Protein AF-A0A1N6N724-F1 (afdb_monomer_lite)

pLDDT: mean 71.45, std 7.17, range [44.25, 81.75]

Secondary structure (DSSP, 8-state):
-TTSHHHHHHHHHHHHHHHHHHHH--S--HHHHHHHHHHHHHHHHHHHHHHHHHHHHH-----HHHHHHHHHHHHHHHHHHHHHHHHHHT--

Foldseek 3Di:
DVVCLLVVLLVCLLCVQLVVLVVVDPPDDVVNSVVSNVLSVVLLVQLLVQLVVCCVVVVPPDDSNVSSVSSSVSSVVSSVVVVVVVVVVVVD

Structure (mmCIF, N/CA/C/O backbone):
data_AF-A0A1N6N724-F1
#
_entry.id   AF-A0A1N6N724-F1
#
loop_
_atom_site.group_PDB
_atom_site.id
_atom_site.type_symbol
_atom_site.label_atom_id
_atom_site.label_alt_id
_atom_site.label_comp_id
_atom_site.label_asym_id
_atom_site.label_entity_id
_atom_site.label_seq_id
_atom_site.pdbx_PDB_ins_code
_atom_site.Cartn_x
_atom_site.Cartn_y
_atom_site.Cartn_z
_atom_site.occupancy
_atom_site.B_iso_or_equiv
_atom_site.auth_seq_id
_atom_site.auth_comp_id
_atom_site.auth_asym_id
_atom_site.auth_atom_id
_atom_site.pdbx_PDB_model_num
ATOM 1 N N . MET A 1 1 ? 0.465 -16.347 -19.127 1.00 51.56 1 MET A N 1
ATOM 2 C CA . MET A 1 1 ? 0.026 -15.997 -17.750 1.00 51.56 1 MET A CA 1
ATOM 3 C C . MET A 1 1 ? 0.424 -14.565 -17.379 1.00 51.56 1 MET A C 1
ATOM 5 O O . MET A 1 1 ? -0.054 -14.058 -16.371 1.00 51.56 1 MET A O 1
ATOM 9 N N . ASP A 1 2 ? 1.224 -13.895 -18.211 1.00 55.28 2 ASP A N 1
ATOM 10 C CA . ASP A 1 2 ? 1.797 -12.566 -17.967 1.00 55.28 2 ASP A CA 1
ATOM 11 C C . ASP A 1 2 ? 0.804 -11.401 -18.131 1.00 55.28 2 ASP A C 1
ATOM 13 O O . ASP A 1 2 ? 1.007 -10.339 -17.550 1.00 55.28 2 ASP A O 1
ATOM 17 N N . ASP A 1 3 ? -0.322 -11.611 -18.821 1.00 59.78 3 ASP A N 1
ATOM 18 C CA . ASP A 1 3 ? -1.363 -10.584 -19.001 1.00 59.78 3 ASP A CA 1
ATOM 19 C C . ASP A 1 3 ? -2.139 -10.253 -17.713 1.00 59.78 3 ASP A C 1
ATOM 21 O O . ASP A 1 3 ? -2.721 -9.177 -17.584 1.00 59.78 3 ASP A O 1
ATOM 25 N N . LEU A 1 4 ? -2.139 -11.159 -16.728 1.00 65.44 4 LEU A N 1
ATOM 26 C CA . LEU A 1 4 ? -2.863 -10.981 -15.462 1.00 65.44 4 LEU A CA 1
ATOM 27 C C . LEU A 1 4 ? -1.999 -10.350 -14.361 1.00 65.44 4 LEU A C 1
ATOM 29 O O . LEU A 1 4 ? -2.545 -9.817 -13.393 1.00 65.44 4 LEU A O 1
ATOM 33 N N . LEU A 1 5 ? -0.668 -10.364 -14.502 1.00 66.62 5 LEU A N 1
ATOM 34 C CA . LEU A 1 5 ? 0.270 -9.785 -13.529 1.00 66.62 5 LEU A CA 1
ATOM 35 C C . LEU A 1 5 ? -0.054 -8.322 -13.173 1.00 66.62 5 LEU A C 1
ATOM 37 O O . LEU A 1 5 ? -0.112 -8.001 -11.984 1.00 66.62 5 LEU A O 1
ATOM 41 N N . PRO A 1 6 ? -0.320 -7.434 -14.151 1.00 66.81 6 PRO A N 1
ATOM 42 C CA . PRO A 1 6 ? -0.659 -6.044 -13.872 1.00 66.81 6 PRO A CA 1
ATOM 43 C C . PRO A 1 6 ? -1.924 -5.920 -13.023 1.00 66.81 6 PRO A C 1
ATOM 45 O O . PRO A 1 6 ? -1.947 -5.105 -12.102 1.00 66.81 6 PRO A O 1
ATOM 48 N N . SER A 1 7 ? -2.929 -6.765 -13.290 1.00 69.94 7 SER A N 1
ATOM 49 C CA . SER A 1 7 ? -4.188 -6.803 -12.539 1.00 69.94 7 SER A CA 1
ATOM 50 C C . SER A 1 7 ? -3.977 -7.258 -11.097 1.00 69.94 7 SER A C 1
ATOM 52 O O . SER A 1 7 ? -4.509 -6.628 -10.182 1.00 69.94 7 SER A O 1
ATOM 54 N N . PHE A 1 8 ? -3.159 -8.293 -10.869 1.00 72.69 8 PHE A N 1
ATOM 55 C CA . PHE A 1 8 ? -2.821 -8.756 -9.518 1.00 72.69 8 PHE A CA 1
ATOM 56 C C . PHE A 1 8 ? -2.060 -7.705 -8.710 1.00 72.69 8 PHE A C 1
ATOM 58 O O . PHE A 1 8 ? -2.312 -7.555 -7.516 1.00 72.69 8 PHE A O 1
ATOM 65 N N . ILE A 1 9 ? -1.172 -6.940 -9.347 1.00 72.38 9 ILE A N 1
ATOM 66 C CA . ILE A 1 9 ? -0.429 -5.868 -8.675 1.00 72.38 9 ILE A CA 1
ATOM 67 C C . ILE A 1 9 ? -1.372 -4.717 -8.287 1.00 72.38 9 ILE A C 1
ATOM 69 O O . ILE A 1 9 ? -1.323 -4.249 -7.148 1.00 72.38 9 ILE A O 1
ATOM 73 N N . THR A 1 10 ? -2.286 -4.301 -9.170 1.00 70.25 10 THR A N 1
ATOM 74 C CA . THR A 1 10 ? -3.322 -3.310 -8.815 1.00 70.25 10 THR A CA 1
ATOM 75 C C . THR A 1 10 ? -4.276 -3.818 -7.738 1.00 70.25 10 THR A C 1
ATOM 77 O O . THR A 1 10 ? -4.637 -3.059 -6.841 1.00 70.25 10 THR A O 1
ATOM 80 N N . LEU A 1 11 ? -4.638 -5.106 -7.769 1.00 74.75 11 LEU A N 1
ATOM 81 C CA . LEU A 1 11 ? -5.433 -5.737 -6.716 1.00 74.75 11 LEU A CA 1
ATOM 82 C C . LEU A 1 11 ? -4.675 -5.723 -5.382 1.00 74.75 11 LEU A C 1
ATOM 84 O O . LEU A 1 11 ? -5.261 -5.409 -4.350 1.00 74.75 11 LEU A O 1
ATOM 88 N N . GLY A 1 12 ? -3.365 -5.980 -5.404 1.00 74.38 12 GLY A N 1
ATOM 89 C CA . GLY A 1 12 ? -2.478 -5.826 -4.252 1.00 74.38 12 GLY A CA 1
ATOM 90 C C . GLY A 1 12 ? -2.485 -4.398 -3.701 1.00 74.38 12 GLY A C 1
ATOM 91 O O . GLY A 1 12 ? -2.557 -4.218 -2.488 1.00 74.38 12 GLY A O 1
ATOM 92 N N . GLY A 1 13 ? -2.529 -3.392 -4.579 1.00 70.38 13 GLY A N 1
ATOM 93 C CA . GLY A 1 13 ? -2.674 -1.977 -4.218 1.00 70.38 13 GLY A CA 1
ATOM 94 C C . GLY A 1 13 ? -3.979 -1.627 -3.496 1.00 70.38 13 GLY A C 1
ATOM 95 O O . GLY A 1 13 ? -4.037 -0.599 -2.832 1.00 70.38 13 GLY A O 1
ATOM 96 N N . PHE A 1 14 ? -5.003 -2.481 -3.566 1.00 74.06 14 PHE A N 1
ATOM 97 C CA . PHE A 1 14 ? -6.238 -2.363 -2.784 1.00 74.06 14 PHE A CA 1
ATOM 98 C C . PHE A 1 14 ? -6.225 -3.248 -1.537 1.00 74.06 14 PHE A C 1
ATOM 100 O O . PHE A 1 14 ? -6.532 -2.809 -0.425 1.00 74.06 14 PHE A O 1
ATOM 107 N N . ALA A 1 15 ? -5.877 -4.518 -1.739 1.00 76.44 15 ALA A N 1
ATOM 108 C CA . ALA A 1 15 ? -5.997 -5.567 -0.744 1.00 76.44 15 ALA A CA 1
ATOM 109 C C . ALA A 1 15 ? -4.997 -5.383 0.400 1.00 76.44 15 ALA A C 1
ATOM 111 O O . ALA A 1 15 ? -5.373 -5.582 1.553 1.00 76.44 15 ALA A O 1
ATOM 112 N N . LEU A 1 16 ? -3.759 -4.955 0.112 1.00 77.56 16 LEU A N 1
ATOM 113 C CA . LEU A 1 16 ? -2.758 -4.688 1.149 1.00 77.56 16 LEU A CA 1
ATOM 114 C C . LEU A 1 16 ? -3.199 -3.544 2.075 1.00 77.56 16 LEU A C 1
ATOM 116 O O . LEU A 1 16 ? -3.225 -3.765 3.288 1.00 77.56 16 LEU A O 1
ATOM 120 N N . PRO A 1 17 ? -3.629 -2.369 1.565 1.00 74.31 17 PRO A N 1
ATOM 121 C CA . PRO A 1 17 ? -4.164 -1.327 2.429 1.00 74.31 17 PRO A CA 1
ATOM 122 C C . PRO A 1 17 ? -5.388 -1.738 3.233 1.00 74.31 17 PRO A C 1
ATOM 124 O O . PRO A 1 17 ? -5.452 -1.461 4.431 1.00 74.31 17 PRO A O 1
ATOM 127 N N . ALA A 1 18 ? -6.345 -2.418 2.602 1.00 73.06 18 ALA A N 1
ATOM 128 C CA . ALA A 1 18 ? -7.555 -2.873 3.277 1.00 73.06 18 ALA A CA 1
ATOM 129 C C . ALA A 1 18 ? -7.234 -3.864 4.409 1.00 73.06 18 ALA A C 1
ATOM 131 O O . ALA A 1 18 ? -7.695 -3.682 5.537 1.00 73.06 18 ALA A O 1
ATOM 132 N N . ALA A 1 19 ? -6.399 -4.872 4.139 1.00 78.94 19 ALA A N 1
ATOM 133 C CA . ALA A 1 19 ? -5.988 -5.863 5.131 1.00 78.94 19 ALA A CA 1
ATOM 134 C C . ALA A 1 19 ? -5.212 -5.222 6.289 1.00 78.94 19 ALA A C 1
ATOM 136 O O . ALA A 1 19 ? -5.482 -5.516 7.454 1.00 78.94 19 ALA A O 1
ATOM 137 N N . PHE A 1 20 ? -4.298 -4.300 5.985 1.00 78.81 20 PHE A N 1
ATOM 138 C CA . PHE A 1 20 ? -3.524 -3.583 6.993 1.00 78.81 20 PHE A CA 1
ATOM 139 C C . PHE A 1 20 ? -4.416 -2.724 7.902 1.00 78.81 20 PHE A C 1
ATOM 141 O O . PHE A 1 20 ? -4.287 -2.758 9.127 1.00 78.81 20 PHE A O 1
ATOM 148 N N . LEU A 1 21 ? -5.373 -1.995 7.324 1.00 71.25 21 LEU A N 1
ATOM 149 C CA . LEU A 1 21 ? -6.317 -1.176 8.082 1.00 71.25 21 LEU A CA 1
ATOM 150 C C . LEU A 1 21 ? -7.241 -2.015 8.970 1.00 71.25 21 LEU A C 1
ATOM 152 O O . LEU A 1 21 ? -7.478 -1.650 10.123 1.00 71.25 21 LEU A O 1
ATOM 156 N N . LEU A 1 22 ? -7.728 -3.150 8.470 1.00 75.06 22 LEU A N 1
ATOM 157 C CA . LEU A 1 22 ? -8.533 -4.087 9.258 1.00 75.06 22 LEU A CA 1
ATOM 15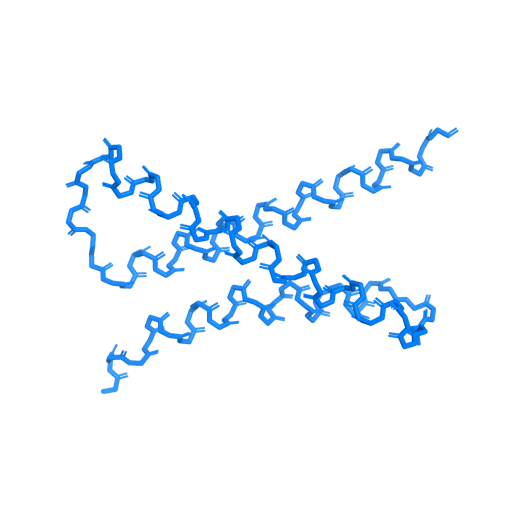8 C C . LEU A 1 22 ? -7.728 -4.739 10.391 1.00 75.06 22 LEU A C 1
ATOM 160 O O . LEU A 1 22 ? -8.281 -5.005 11.455 1.00 75.06 22 LEU A O 1
ATOM 164 N N . TYR A 1 23 ? -6.430 -4.976 10.186 1.00 79.06 23 TYR A N 1
ATOM 165 C CA . TYR A 1 23 ? -5.551 -5.535 11.211 1.00 79.06 23 TYR A CA 1
ATOM 166 C C . TYR A 1 23 ? -5.275 -4.541 12.349 1.00 79.06 23 TYR A C 1
ATOM 168 O O . TYR A 1 23 ? -5.339 -4.909 13.521 1.00 79.06 23 TYR A O 1
ATOM 176 N N . VAL A 1 24 ? -5.007 -3.274 12.016 1.00 72.69 24 VAL A N 1
ATOM 177 C CA . VAL A 1 24 ? -4.672 -2.228 13.000 1.00 72.69 24 VAL A CA 1
ATOM 178 C C . VAL A 1 24 ? -5.895 -1.758 13.799 1.00 72.69 24 VAL A C 1
ATOM 180 O O . VAL A 1 24 ? -5.756 -1.332 14.945 1.00 72.69 24 VAL A O 1
ATOM 183 N N . THR A 1 25 ? -7.097 -1.830 13.226 1.00 66.06 25 THR A N 1
ATOM 184 C CA . THR A 1 25 ? -8.310 -1.295 13.858 1.00 66.06 25 THR A CA 1
ATOM 185 C C . THR A 1 25 ? -9.103 -2.427 14.512 1.00 66.06 25 THR A C 1
ATOM 187 O O . THR A 1 25 ? -9.769 -3.185 13.820 1.00 66.06 25 THR A O 1
ATOM 190 N N . ARG A 1 26 ? -9.069 -2.554 15.845 1.00 72.12 26 ARG A N 1
ATOM 191 C CA . ARG A 1 26 ? -10.005 -3.396 16.617 1.00 72.12 26 ARG A CA 1
ATOM 192 C C . ARG A 1 26 ? -10.498 -2.645 17.862 1.00 72.12 26 ARG A C 1
ATOM 194 O O . ARG A 1 26 ? -9.674 -1.998 18.507 1.00 72.12 26 ARG A O 1
ATOM 201 N N . PRO A 1 27 ? -11.793 -2.747 18.232 1.00 55.69 27 PRO A N 1
ATOM 202 C CA . PRO A 1 27 ? -12.845 -3.584 17.636 1.00 55.69 27 PRO A CA 1
ATOM 203 C C . PRO A 1 27 ? -13.453 -3.009 16.341 1.00 55.69 27 PRO A C 1
ATOM 205 O O . PRO A 1 27 ? -13.560 -1.800 16.160 1.00 55.69 27 PRO A O 1
ATOM 208 N N . LEU A 1 28 ? -13.855 -3.902 15.431 1.00 67.88 28 LEU A N 1
ATOM 209 C CA . LEU A 1 28 ? -14.402 -3.570 14.112 1.00 67.88 28 LEU A CA 1
ATOM 210 C C . LEU A 1 28 ? -15.930 -3.491 14.188 1.00 67.88 28 LEU A C 1
ATOM 212 O O . LEU A 1 28 ? -16.605 -4.517 14.168 1.00 67.88 28 LEU A O 1
ATOM 216 N N . SER A 1 29 ? -16.483 -2.279 14.267 1.00 78.88 29 SER A N 1
ATOM 217 C CA . SER A 1 29 ? -17.913 -2.092 13.996 1.00 78.88 29 SER A CA 1
ATOM 218 C C . SER A 1 29 ? -18.172 -2.201 12.481 1.00 78.88 29 SER A C 1
ATOM 220 O O . SER A 1 29 ? -17.288 -1.851 11.691 1.00 78.88 29 SER A O 1
ATOM 222 N N . PRO A 1 30 ? -19.366 -2.629 12.034 1.00 75.81 30 PRO A N 1
ATOM 223 C CA . PRO A 1 30 ? -19.697 -2.681 10.607 1.00 75.81 30 PRO A CA 1
ATOM 224 C C . PRO A 1 30 ? -19.575 -1.309 9.920 1.00 75.81 30 PRO A C 1
ATOM 226 O O . PRO A 1 30 ? -19.119 -1.229 8.781 1.00 75.81 30 PRO A O 1
ATOM 229 N N . ALA A 1 31 ? -19.874 -0.218 10.635 1.00 77.69 31 ALA A N 1
ATOM 230 C CA . ALA A 1 31 ? -19.660 1.143 10.143 1.00 77.69 31 ALA A CA 1
ATOM 231 C C . ALA A 1 31 ? -18.163 1.465 9.959 1.00 77.69 31 ALA A C 1
ATOM 233 O O . ALA A 1 31 ? -17.769 2.092 8.976 1.00 77.69 31 ALA A O 1
ATOM 234 N N . THR A 1 32 ? -17.311 0.985 10.869 1.00 74.69 32 THR A N 1
ATOM 235 C CA . THR A 1 32 ? -15.850 1.134 10.783 1.00 74.69 32 THR A CA 1
ATOM 236 C C . THR A 1 32 ? -15.287 0.354 9.597 1.00 74.69 32 THR A C 1
ATOM 238 O O . THR A 1 32 ? -14.436 0.874 8.883 1.00 74.69 32 THR A O 1
ATOM 241 N N . ILE A 1 33 ? -15.782 -0.860 9.343 1.00 77.31 33 ILE A N 1
ATOM 242 C CA . ILE A 1 33 ? -15.366 -1.673 8.191 1.00 77.31 33 ILE A CA 1
ATOM 243 C C . ILE A 1 33 ? -15.698 -0.957 6.878 1.00 77.31 33 ILE A C 1
ATOM 245 O O . ILE A 1 33 ? -14.820 -0.824 6.027 1.00 77.31 33 ILE A O 1
ATOM 249 N N . ALA A 1 34 ? -16.927 -0.446 6.732 1.00 80.94 34 ALA A N 1
ATOM 250 C CA . ALA A 1 34 ? -17.335 0.303 5.544 1.00 80.94 34 ALA A CA 1
ATOM 251 C C . ALA A 1 34 ? -16.450 1.542 5.321 1.00 80.94 34 ALA A C 1
ATOM 253 O O . ALA A 1 34 ? -15.967 1.773 4.214 1.00 80.94 34 ALA A O 1
ATOM 254 N N . TYR A 1 35 ? -16.159 2.291 6.387 1.00 79.00 35 TYR A N 1
ATOM 255 C CA . TYR A 1 35 ? -15.260 3.444 6.331 1.00 79.00 35 TYR A CA 1
ATOM 256 C C . TYR A 1 35 ? -13.828 3.068 5.908 1.00 79.00 35 TYR A C 1
ATOM 258 O O . TYR A 1 35 ? -13.228 3.748 5.073 1.00 79.00 35 TYR A O 1
ATOM 266 N N . LEU A 1 36 ? -13.278 1.973 6.442 1.00 76.62 36 LEU A N 1
ATOM 267 C CA . LEU A 1 36 ? -11.944 1.481 6.077 1.00 76.62 36 LEU A CA 1
ATOM 268 C C . LEU A 1 36 ? -11.882 1.018 4.614 1.00 76.62 36 LEU A C 1
ATOM 270 O O . LEU A 1 36 ? -10.880 1.262 3.945 1.00 76.62 36 LEU A O 1
ATOM 274 N N . LEU A 1 37 ? -12.955 0.407 4.109 1.00 76.81 37 LEU A N 1
ATOM 275 C CA . LEU A 1 37 ? -13.100 0.000 2.708 1.00 76.81 37 LEU A CA 1
ATOM 276 C C . LEU A 1 37 ? -13.119 1.202 1.759 1.00 76.81 37 LEU A C 1
ATOM 278 O O . LEU A 1 37 ? -12.383 1.215 0.771 1.00 76.81 37 LEU A O 1
ATOM 282 N N . VAL A 1 38 ? -13.896 2.237 2.087 1.00 81.75 38 VAL A N 1
ATOM 283 C CA . VAL A 1 38 ? -13.907 3.502 1.333 1.00 81.75 38 VAL A CA 1
ATOM 284 C C . VAL A 1 38 ? -12.518 4.141 1.344 1.00 81.75 38 VAL A C 1
ATOM 286 O O . VAL A 1 38 ? -12.026 4.573 0.304 1.00 81.75 38 VAL A O 1
ATOM 289 N N . MET A 1 39 ? -11.841 4.138 2.493 1.00 77.38 39 MET A N 1
ATOM 290 C CA . MET A 1 39 ? -10.476 4.656 2.622 1.00 77.38 39 MET A CA 1
ATOM 291 C C . MET A 1 39 ? -9.444 3.865 1.809 1.00 77.38 39 MET A C 1
ATOM 293 O O . MET A 1 39 ? -8.568 4.467 1.188 1.00 77.38 39 MET A O 1
ATOM 297 N N . ALA A 1 40 ? -9.544 2.536 1.776 1.00 75.12 40 ALA A N 1
ATOM 298 C CA . ALA A 1 40 ? -8.700 1.699 0.928 1.00 75.12 40 ALA A CA 1
ATOM 299 C C . ALA A 1 40 ? -8.953 1.984 -0.563 1.00 75.12 40 ALA A C 1
ATOM 301 O O . ALA A 1 40 ? -8.003 2.102 -1.337 1.00 75.12 40 ALA A O 1
ATOM 302 N N . GLY A 1 41 ? -10.217 2.188 -0.949 1.00 77.38 41 GLY A N 1
ATOM 303 C CA . GLY A 1 41 ? -10.592 2.616 -2.298 1.00 77.38 41 GLY A CA 1
ATOM 304 C C . GLY A 1 41 ? -9.996 3.975 -2.672 1.00 77.38 41 GLY A C 1
ATOM 305 O O . GLY A 1 41 ? -9.422 4.115 -3.748 1.00 77.38 41 GLY A O 1
ATOM 306 N N . LEU A 1 42 ? -10.046 4.954 -1.764 1.00 78.75 42 LEU A N 1
ATOM 307 C CA . LEU A 1 42 ? -9.418 6.266 -1.958 1.00 78.75 42 LEU A CA 1
ATOM 308 C C . LEU A 1 42 ? -7.888 6.174 -2.070 1.00 78.75 42 LEU A C 1
ATOM 310 O O . LEU A 1 42 ? -7.306 6.889 -2.881 1.00 78.75 42 LEU A O 1
ATOM 314 N N . CYS A 1 43 ? -7.233 5.284 -1.315 1.00 76.69 43 CYS A N 1
ATOM 315 C CA . CYS A 1 43 ? -5.790 5.045 -1.457 1.00 76.69 43 CYS A CA 1
ATOM 316 C C . CYS A 1 43 ? -5.447 4.455 -2.829 1.00 76.69 43 CYS A C 1
ATOM 318 O O . CYS A 1 43 ? -4.483 4.892 -3.456 1.00 76.69 43 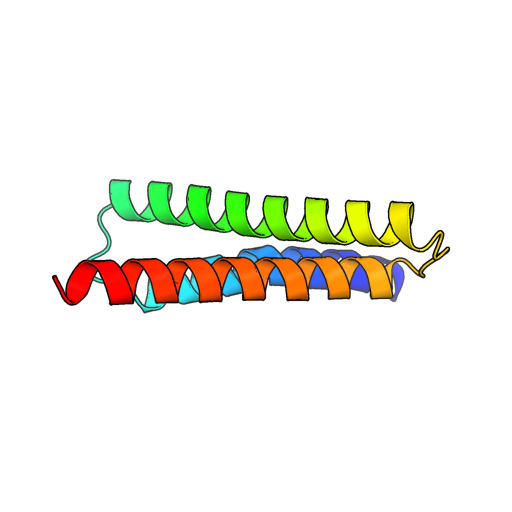CYS A O 1
ATOM 320 N N . LEU A 1 44 ? -6.250 3.510 -3.327 1.00 75.56 44 LEU A N 1
ATOM 321 C CA . LEU A 1 44 ? -6.065 2.978 -4.676 1.00 75.56 44 LEU A CA 1
ATOM 322 C C . LEU A 1 44 ? -6.282 4.061 -5.736 1.00 75.56 44 LEU A C 1
ATOM 324 O O . LEU A 1 44 ? -5.498 4.157 -6.676 1.00 75.56 44 LEU A O 1
ATOM 328 N N . LEU A 1 45 ? -7.305 4.902 -5.569 1.00 77.88 45 LEU A N 1
ATOM 329 C CA . LEU A 1 45 ? -7.594 6.013 -6.476 1.00 77.88 45 LEU A CA 1
ATOM 330 C C . LEU A 1 45 ? -6.450 7.042 -6.477 1.00 77.88 45 LEU A C 1
ATOM 332 O O . LEU A 1 45 ? -6.044 7.503 -7.540 1.00 77.88 45 LEU A O 1
ATOM 336 N N . GLY A 1 46 ? -5.856 7.321 -5.312 1.00 75.75 46 GLY A N 1
ATOM 337 C CA . GLY A 1 46 ? -4.633 8.117 -5.183 1.00 75.75 46 GLY A CA 1
ATOM 338 C C . GLY A 1 46 ? -3.438 7.495 -5.912 1.00 75.75 46 GLY A C 1
ATOM 339 O O . GLY A 1 46 ? -2.755 8.186 -6.666 1.00 75.75 46 GLY A O 1
ATOM 340 N N . GLY A 1 47 ? -3.225 6.183 -5.766 1.00 72.12 47 GLY A N 1
ATOM 341 C CA . GLY A 1 47 ? -2.204 5.449 -6.519 1.00 72.12 47 GLY A CA 1
ATOM 342 C C . GLY A 1 47 ? -2.433 5.486 -8.032 1.00 72.12 47 GLY A C 1
ATOM 343 O O . GLY A 1 47 ? -1.486 5.668 -8.797 1.00 72.12 47 GLY A O 1
ATOM 344 N N . LEU A 1 48 ? -3.690 5.391 -8.470 1.00 73.69 48 LEU A N 1
ATOM 345 C CA . LEU A 1 48 ? -4.074 5.469 -9.878 1.00 73.69 48 LEU A CA 1
ATOM 346 C C . LEU A 1 48 ? -3.819 6.861 -10.464 1.00 73.69 48 LEU A C 1
ATOM 348 O O . LEU A 1 48 ? -3.252 6.970 -11.548 1.00 73.69 48 LEU A O 1
ATOM 352 N N . LEU A 1 49 ? -4.180 7.921 -9.736 1.00 76.00 49 LEU A N 1
ATOM 353 C CA . LEU A 1 49 ? -3.899 9.304 -10.132 1.00 76.00 49 LEU A CA 1
ATOM 354 C C . LEU A 1 49 ? -2.395 9.590 -10.171 1.00 76.00 49 LEU A C 1
ATOM 356 O O . LEU A 1 49 ? -1.926 10.271 -11.080 1.00 76.00 49 LEU A O 1
ATOM 360 N N . PHE A 1 50 ? -1.632 9.043 -9.225 1.00 73.88 50 PHE A N 1
ATOM 361 C CA . PHE A 1 50 ? -0.177 9.167 -9.204 1.00 73.88 50 PHE A CA 1
ATOM 362 C C . PHE A 1 50 ? 0.473 8.463 -10.405 1.00 73.88 50 PHE A C 1
ATOM 364 O O . PHE A 1 50 ? 1.323 9.042 -11.086 1.00 73.88 50 PHE A O 1
ATOM 371 N N . ALA A 1 51 ? 0.033 7.244 -10.723 1.00 69.69 51 ALA A N 1
ATOM 372 C CA . ALA A 1 51 ? 0.473 6.528 -11.918 1.00 69.69 51 ALA A CA 1
ATOM 373 C C . ALA A 1 51 ? 0.066 7.267 -13.206 1.00 69.69 51 ALA A C 1
ATOM 375 O O . ALA A 1 51 ? 0.883 7.448 -14.103 1.00 69.69 51 ALA A O 1
ATOM 376 N N . ALA A 1 52 ? -1.165 7.776 -13.290 1.00 71.50 52 ALA A N 1
ATOM 377 C CA . ALA A 1 52 ? -1.621 8.554 -14.440 1.00 71.50 52 ALA A CA 1
ATOM 378 C C . ALA A 1 52 ? -0.803 9.844 -14.626 1.00 71.50 52 ALA A C 1
ATOM 380 O O . ALA A 1 52 ? -0.373 10.141 -15.738 1.00 71.50 52 ALA A O 1
ATOM 381 N N . GLY A 1 53 ? -0.538 10.582 -13.544 1.00 72.69 53 GLY A N 1
ATOM 382 C CA . GLY A 1 53 ? 0.253 11.814 -13.570 1.00 72.69 53 GLY A CA 1
ATOM 383 C C . GLY A 1 53 ? 1.717 11.591 -13.955 1.00 72.69 53 GLY A C 1
ATOM 384 O O . GLY A 1 53 ? 2.305 12.382 -14.681 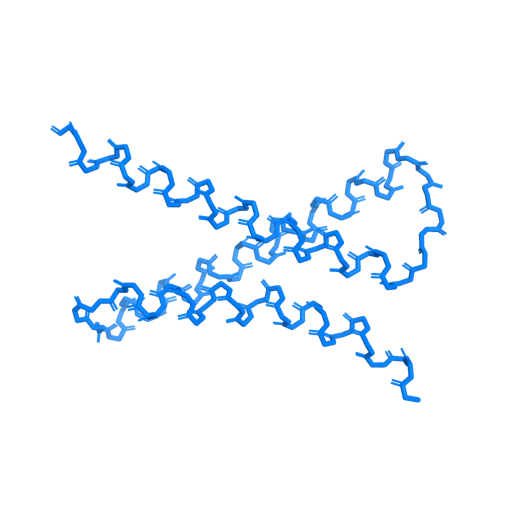1.00 72.69 53 GLY A O 1
ATOM 385 N N . THR A 1 54 ? 2.320 10.492 -13.516 1.00 69.81 54 THR A N 1
ATOM 386 C CA . THR A 1 54 ? 3.707 10.157 -13.879 1.00 69.81 54 THR A CA 1
ATOM 387 C C . THR A 1 54 ? 3.833 9.722 -15.339 1.00 69.81 54 THR A C 1
ATOM 389 O O . THR A 1 54 ? 4.787 10.124 -16.005 1.00 69.81 54 THR A O 1
ATOM 392 N N . ILE A 1 55 ? 2.855 8.987 -15.878 1.00 70.38 55 ILE A N 1
ATOM 393 C CA . ILE A 1 55 ? 2.803 8.653 -17.312 1.00 70.38 55 ILE A CA 1
ATOM 394 C C . ILE A 1 55 ? 2.676 9.925 -18.159 1.00 70.38 55 ILE A C 1
ATOM 396 O O . ILE A 1 55 ? 3.390 10.070 -19.151 1.00 70.38 55 ILE A O 1
ATOM 400 N N . THR A 1 56 ? 1.793 10.855 -17.775 1.00 72.50 56 THR A N 1
ATOM 401 C CA . THR A 1 56 ? 1.560 12.089 -18.542 1.00 72.50 56 THR A CA 1
ATOM 402 C C . THR A 1 56 ? 2.735 13.059 -18.459 1.00 72.50 56 THR A C 1
ATOM 404 O O . THR A 1 56 ? 3.115 13.626 -19.481 1.00 72.50 56 THR A O 1
ATOM 407 N N . VAL A 1 57 ? 3.349 13.222 -17.283 1.00 70.06 57 VAL A N 1
ATOM 408 C CA . VAL A 1 57 ? 4.472 14.153 -17.081 1.00 70.06 57 VAL A CA 1
ATOM 409 C C . VAL A 1 57 ? 5.763 13.636 -17.704 1.00 70.06 57 VAL A C 1
ATOM 411 O O . VAL A 1 57 ? 6.485 14.412 -18.326 1.00 70.06 57 VAL A O 1
ATOM 414 N N . LEU A 1 58 ? 6.071 12.342 -17.569 1.00 68.75 58 LEU A N 1
ATOM 415 C CA . LEU A 1 58 ? 7.322 11.809 -18.105 1.00 68.75 58 LEU A CA 1
ATOM 416 C C . LEU A 1 58 ? 7.206 11.303 -19.556 1.00 68.75 58 LEU A C 1
ATOM 418 O O . LEU A 1 58 ? 8.216 10.892 -20.123 1.00 68.75 58 LEU A O 1
ATOM 422 N N . SER A 1 59 ? 6.008 11.304 -20.165 1.00 63.62 59 SER A N 1
ATOM 423 C CA . SER A 1 59 ? 5.742 10.666 -21.475 1.00 63.62 59 SER A CA 1
ATOM 424 C C . SER A 1 59 ? 6.328 9.251 -21.573 1.00 63.62 59 SER A C 1
ATOM 426 O O . SER A 1 59 ? 6.698 8.769 -22.647 1.00 63.62 59 SER A O 1
ATOM 428 N N . LEU A 1 60 ? 6.435 8.565 -20.431 1.00 59.09 60 LEU A N 1
ATOM 429 C CA . LEU A 1 60 ? 6.947 7.213 -20.391 1.00 59.09 60 LEU A CA 1
ATOM 430 C C . LEU A 1 60 ? 5.876 6.327 -21.015 1.00 59.09 60 LEU A C 1
ATOM 432 O O . LEU A 1 60 ? 4.800 6.133 -20.448 1.00 59.09 60 LEU A O 1
ATOM 436 N N . LYS A 1 61 ? 6.192 5.734 -22.168 1.00 60.19 61 LYS A N 1
ATOM 437 C CA . LYS A 1 61 ? 5.466 4.580 -22.706 1.00 60.19 61 LYS A CA 1
ATOM 438 C C . LYS A 1 61 ? 5.806 3.371 -21.826 1.00 60.19 61 LYS A C 1
ATOM 440 O O . LYS A 1 61 ? 6.520 2.459 -22.230 1.00 60.19 61 LYS A O 1
ATOM 445 N N . ALA A 1 62 ? 5.405 3.454 -20.560 1.00 59.47 62 ALA A N 1
ATOM 446 C CA . ALA A 1 62 ? 5.742 2.489 -19.539 1.00 59.47 62 ALA A CA 1
ATOM 447 C C . ALA A 1 62 ? 4.963 1.196 -19.808 1.00 59.47 62 ALA A C 1
ATOM 449 O O . ALA A 1 62 ? 3.760 1.252 -20.085 1.00 59.47 62 ALA A O 1
ATOM 450 N N . PRO A 1 63 ? 5.621 0.027 -19.740 1.00 67.88 63 PRO A N 1
ATOM 451 C CA . PRO A 1 63 ? 4.923 -1.241 -19.852 1.00 67.88 63 PRO A CA 1
ATOM 452 C C . PRO A 1 63 ? 3.860 -1.349 -18.743 1.00 67.88 63 PRO A C 1
ATOM 454 O O . PRO A 1 63 ? 4.066 -0.822 -17.646 1.00 67.88 63 PRO A O 1
ATOM 457 N N . PRO A 1 64 ? 2.739 -2.053 -18.979 1.00 67.62 64 PRO A N 1
ATOM 458 C CA . PRO A 1 64 ? 1.615 -2.145 -18.037 1.00 67.62 64 PRO A CA 1
ATOM 459 C C . PRO A 1 64 ? 2.031 -2.607 -16.631 1.00 67.62 64 PRO A C 1
ATOM 461 O O . PRO A 1 64 ? 1.444 -2.198 -15.635 1.00 67.62 64 PRO A O 1
ATOM 464 N N . LEU A 1 65 ? 3.106 -3.389 -16.544 1.00 68.88 65 LEU A N 1
ATOM 465 C CA . LEU A 1 65 ? 3.717 -3.848 -15.299 1.00 68.88 65 LEU A CA 1
ATOM 466 C C . LEU A 1 65 ? 4.299 -2.696 -14.456 1.00 68.88 65 LEU A C 1
ATOM 468 O O . LEU A 1 65 ? 4.105 -2.657 -13.244 1.00 68.88 65 LEU A O 1
ATOM 472 N N . ALA A 1 66 ? 4.958 -1.724 -15.094 1.00 69.25 66 ALA A N 1
ATOM 473 C CA . ALA A 1 66 ? 5.487 -0.539 -14.422 1.00 69.25 66 ALA A CA 1
ATOM 474 C C . ALA A 1 66 ? 4.356 0.374 -13.922 1.00 69.25 66 ALA A C 1
ATOM 476 O O . ALA A 1 66 ? 4.433 0.871 -12.801 1.00 69.25 66 ALA A O 1
ATOM 477 N N . ASN A 1 67 ? 3.268 0.518 -14.686 1.00 70.06 67 ASN A N 1
ATOM 478 C CA . ASN A 1 67 ? 2.096 1.278 -14.239 1.00 70.06 67 ASN A CA 1
ATOM 479 C C . ASN A 1 67 ? 1.486 0.677 -12.975 1.00 70.06 67 ASN A C 1
ATOM 481 O O . ASN A 1 67 ? 1.257 1.39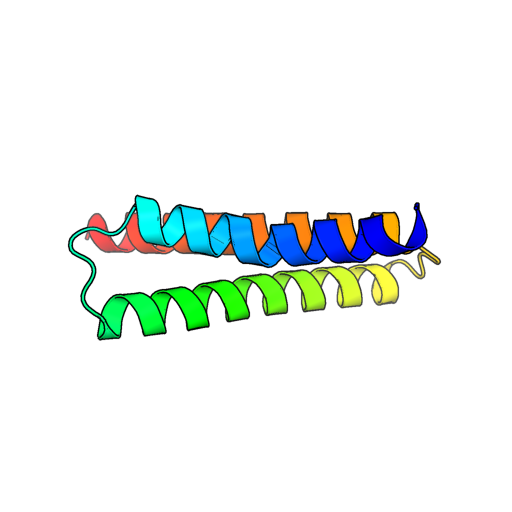9 -12.009 1.00 70.06 67 ASN A O 1
ATOM 485 N N . SER A 1 68 ? 1.283 -0.641 -12.937 1.00 66.94 68 SER A N 1
ATOM 486 C CA . SER A 1 68 ? 0.734 -1.285 -11.744 1.00 66.94 68 SER A CA 1
ATOM 487 C C . SER A 1 68 ? 1.652 -1.147 -10.525 1.00 66.94 68 SER A C 1
ATOM 489 O O . SER A 1 68 ? 1.159 -0.939 -9.417 1.00 66.94 68 SER A O 1
ATOM 491 N N . LEU A 1 69 ? 2.977 -1.198 -10.711 1.00 74.19 69 LEU A N 1
ATOM 492 C CA . LEU A 1 69 ? 3.938 -0.944 -9.631 1.00 74.19 69 LEU A CA 1
ATOM 493 C C . LEU A 1 69 ? 3.860 0.496 -9.111 1.00 74.19 69 LEU A C 1
ATOM 495 O O . LEU A 1 69 ? 3.917 0.705 -7.899 1.00 74.19 69 LEU A O 1
ATOM 499 N N . LEU A 1 70 ? 3.676 1.481 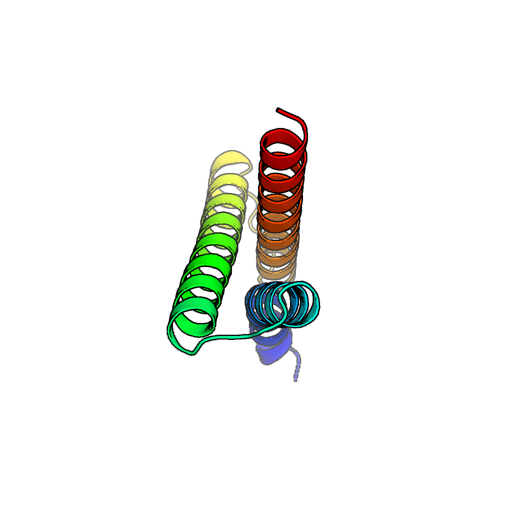-9.993 1.00 74.81 70 LEU A N 1
ATOM 500 C CA . LEU A 1 70 ? 3.466 2.869 -9.578 1.00 74.81 70 LEU A CA 1
ATOM 501 C C . LEU A 1 70 ? 2.150 3.053 -8.816 1.00 74.81 70 LEU A C 1
ATOM 503 O O . LEU A 1 70 ? 2.129 3.784 -7.826 1.00 74.81 70 LEU A O 1
ATOM 507 N N . VAL A 1 71 ? 1.078 2.368 -9.224 1.00 74.69 71 VAL A N 1
ATOM 508 C CA . VAL A 1 71 ? -0.195 2.381 -8.485 1.00 74.69 71 VAL A CA 1
ATOM 509 C C . VAL A 1 71 ? -0.014 1.796 -7.088 1.00 74.69 71 VAL A C 1
ATOM 511 O O . VAL A 1 71 ? -0.461 2.397 -6.111 1.00 74.69 71 VAL A O 1
ATOM 514 N N . LEU A 1 72 ? 0.677 0.658 -6.974 1.00 74.81 72 LEU A N 1
ATOM 515 C CA . LEU A 1 72 ? 0.978 0.023 -5.691 1.00 74.81 72 LEU A CA 1
ATOM 516 C C . LEU A 1 72 ? 1.814 0.945 -4.789 1.00 74.81 72 LEU A C 1
ATOM 518 O O . LEU A 1 72 ? 1.490 1.118 -3.613 1.00 74.81 72 LEU A O 1
ATOM 522 N N . ALA A 1 73 ? 2.861 1.562 -5.340 1.00 76.81 73 ALA A N 1
ATOM 523 C CA . ALA A 1 73 ? 3.711 2.498 -4.611 1.00 76.81 73 ALA A CA 1
ATOM 524 C C . ALA A 1 73 ? 2.918 3.723 -4.132 1.00 76.81 73 ALA A C 1
ATOM 526 O O . ALA A 1 73 ? 3.004 4.092 -2.960 1.00 76.81 73 ALA A O 1
ATOM 527 N N . GLY A 1 74 ? 2.090 4.310 -5.000 1.00 75.69 74 GLY A N 1
ATOM 528 C CA . GLY A 1 74 ? 1.229 5.437 -4.648 1.00 75.69 74 GLY A CA 1
ATOM 529 C C . GLY A 1 74 ? 0.207 5.081 -3.563 1.00 75.69 74 GLY A C 1
ATOM 530 O O . GLY A 1 74 ? 0.058 5.831 -2.600 1.00 75.69 74 GLY A O 1
ATOM 531 N N . ALA A 1 75 ? -0.419 3.904 -3.647 1.00 73.69 75 ALA A N 1
ATOM 532 C CA . ALA A 1 75 ? -1.357 3.426 -2.631 1.00 73.69 75 ALA A CA 1
ATOM 533 C C . ALA A 1 75 ? -0.683 3.230 -1.260 1.00 73.69 75 ALA A C 1
ATOM 535 O O . ALA A 1 75 ? -1.239 3.634 -0.236 1.00 73.69 75 ALA A O 1
ATOM 536 N N . MET A 1 76 ? 0.534 2.675 -1.230 1.00 75.81 76 MET A N 1
ATOM 537 C CA . MET A 1 76 ? 1.325 2.534 -0.000 1.00 75.81 76 MET A CA 1
ATOM 538 C C . MET A 1 76 ? 1.713 3.891 0.592 1.00 75.81 76 MET A C 1
ATOM 540 O O . MET A 1 76 ? 1.583 4.090 1.800 1.00 75.81 76 MET A O 1
ATOM 544 N N . ILE A 1 77 ? 2.130 4.846 -0.242 1.00 79.62 77 ILE A N 1
ATOM 545 C CA . ILE A 1 77 ? 2.445 6.212 0.197 1.00 79.62 77 ILE A CA 1
ATOM 546 C C . ILE A 1 77 ? 1.206 6.879 0.806 1.00 79.62 77 ILE A C 1
ATOM 548 O O . ILE A 1 77 ? 1.294 7.436 1.900 1.00 79.62 77 ILE A O 1
ATOM 552 N N . SER A 1 78 ? 0.039 6.781 0.160 1.00 76.44 78 SER A N 1
ATOM 553 C CA . SER A 1 78 ? -1.218 7.309 0.710 1.00 76.44 78 SER A CA 1
ATOM 554 C C . SER A 1 78 ? -1.569 6.687 2.066 1.00 76.44 78 SER A C 1
ATOM 556 O O . SER A 1 78 ? -2.013 7.392 2.975 1.00 76.44 78 SER A O 1
ATOM 558 N N . LEU A 1 79 ? -1.313 5.389 2.240 1.00 74.50 79 LEU A N 1
ATOM 559 C CA . LEU A 1 79 ? -1.528 4.689 3.504 1.00 74.50 79 LEU A CA 1
ATOM 560 C C . LEU A 1 79 ? -0.584 5.200 4.607 1.00 74.50 79 LEU A C 1
ATOM 562 O O . LEU A 1 79 ? -1.032 5.502 5.716 1.00 74.50 79 LEU A O 1
ATOM 566 N N . VAL A 1 80 ? 0.705 5.366 4.296 1.00 78.75 80 VAL A N 1
ATOM 567 C CA . VAL A 1 80 ? 1.708 5.909 5.229 1.00 78.75 80 VAL A CA 1
ATOM 568 C C . VAL A 1 80 ? 1.372 7.349 5.617 1.00 78.75 80 VAL A C 1
ATOM 570 O O . VAL A 1 80 ? 1.392 7.680 6.803 1.00 78.75 80 VAL A O 1
ATOM 573 N N . ILE A 1 81 ? 0.984 8.195 4.657 1.00 78.69 81 ILE A N 1
ATOM 574 C CA . ILE A 1 81 ? 0.535 9.573 4.920 1.00 78.69 81 ILE A CA 1
ATOM 575 C C . ILE A 1 81 ? -0.664 9.565 5.871 1.00 78.69 81 ILE A C 1
ATOM 577 O O . ILE A 1 81 ? -0.675 10.303 6.858 1.00 78.69 81 ILE A O 1
ATOM 581 N N . ARG A 1 82 ? -1.649 8.693 5.629 1.00 72.75 82 ARG A N 1
ATOM 582 C CA . ARG A 1 82 ? -2.817 8.547 6.505 1.00 72.75 82 ARG A CA 1
ATOM 583 C C . ARG A 1 82 ? -2.420 8.118 7.916 1.00 72.75 82 ARG A C 1
ATOM 585 O O . ARG A 1 82 ? -2.947 8.673 8.878 1.00 72.75 82 ARG A O 1
ATOM 592 N N . GLN A 1 83 ? -1.504 7.159 8.062 1.00 74.38 83 GLN A N 1
ATOM 593 C CA . GLN A 1 83 ? -1.002 6.754 9.378 1.00 74.38 83 GLN A CA 1
ATOM 594 C C . GLN A 1 83 ? -0.277 7.890 10.095 1.00 74.38 83 GLN A C 1
ATOM 596 O O . GLN A 1 83 ? -0.529 8.105 11.279 1.00 74.38 83 GLN A O 1
ATOM 601 N N . LEU A 1 84 ? 0.579 8.635 9.392 1.00 77.69 84 LEU A N 1
ATOM 602 C CA . LEU A 1 84 ? 1.287 9.788 9.948 1.00 77.69 84 LEU A CA 1
ATOM 603 C C . LEU A 1 84 ? 0.311 10.866 10.425 1.00 77.69 84 LEU A C 1
ATOM 605 O O . LEU A 1 84 ? 0.484 11.407 11.516 1.00 77.69 84 LEU A O 1
ATOM 609 N N . TRP A 1 85 ? -0.746 11.137 9.658 1.00 76.62 85 TRP A N 1
ATOM 610 C CA . TRP A 1 85 ? -1.803 12.060 10.069 1.00 76.62 85 TRP A CA 1
ATOM 611 C C . TRP A 1 85 ? -2.563 11.567 11.298 1.00 76.62 85 TRP A C 1
ATOM 613 O O . TRP A 1 85 ? -2.758 12.330 12.242 1.00 76.62 85 TRP A O 1
ATOM 623 N N . HIS A 1 86 ? -2.927 10.286 11.340 1.00 69.06 86 HIS A N 1
ATOM 624 C CA . HIS A 1 86 ? -3.602 9.710 12.503 1.00 69.06 86 HIS A CA 1
ATOM 625 C C . HIS A 1 86 ? -2.719 9.710 13.761 1.00 69.06 86 HIS A C 1
ATOM 627 O O . HIS A 1 86 ? -3.223 9.947 14.856 1.00 69.06 86 HIS A O 1
ATOM 633 N N . LEU A 1 87 ? -1.412 9.464 13.616 1.00 67.56 87 LEU A N 1
ATOM 634 C CA . LEU A 1 87 ? -0.435 9.526 14.709 1.00 67.56 87 LEU A CA 1
ATOM 635 C C . LEU A 1 87 ? -0.245 10.961 15.221 1.00 67.56 87 LEU A C 1
ATOM 637 O O . LEU A 1 87 ? -0.227 11.176 16.433 1.00 67.56 87 LEU A O 1
ATOM 641 N N . ARG A 1 88 ? -0.169 11.944 14.314 1.00 65.38 88 ARG A N 1
ATOM 642 C CA . ARG A 1 88 ? -0.113 13.380 14.646 1.00 65.38 88 ARG A CA 1
ATOM 643 C C . ARG A 1 88 ? -1.357 13.860 15.395 1.00 65.38 88 ARG A C 1
ATOM 645 O O . ARG A 1 88 ? -1.232 14.631 16.335 1.00 65.38 88 ARG A O 1
ATOM 652 N N . LEU A 1 89 ? -2.542 13.391 15.010 1.00 58.53 89 LEU A N 1
ATOM 653 C CA . LEU A 1 89 ? -3.800 13.734 15.685 1.00 58.53 89 LEU A CA 1
ATOM 654 C C . LEU A 1 89 ? -3.933 13.110 17.079 1.00 58.53 89 LEU A C 1
ATOM 656 O O . LEU A 1 89 ? -4.705 13.604 17.886 1.00 58.53 89 LEU A O 1
ATOM 660 N N . LYS A 1 90 ? -3.195 12.033 17.372 1.00 54.16 90 LYS A N 1
ATOM 661 C CA . LYS A 1 90 ? -3.230 11.346 18.674 1.00 54.16 90 LYS A CA 1
ATOM 662 C C . LYS A 1 90 ? -2.250 11.927 19.704 1.00 54.16 90 LYS A C 1
ATOM 664 O O . LYS A 1 90 ? -2.216 11.451 20.832 1.00 54.16 90 LYS A O 1
ATOM 669 N N . THR A 1 91 ? -1.412 12.881 19.296 1.00 53.56 91 THR A N 1
ATOM 670 C CA . THR A 1 91 ? -0.370 13.518 20.125 1.00 53.56 91 THR A CA 1
ATOM 671 C C . THR A 1 91 ? -0.717 14.948 20.560 1.00 53.56 91 THR A C 1
ATOM 673 O O . THR A 1 91 ? 0.094 15.574 21.238 1.00 53.56 91 THR A O 1
ATOM 676 N N . HIS A 1 92 ? -1.909 15.435 20.209 1.00 44.25 92 HIS A N 1
ATOM 677 C CA . HIS A 1 92 ? -2.515 16.679 20.693 1.00 44.25 92 HIS A CA 1
ATOM 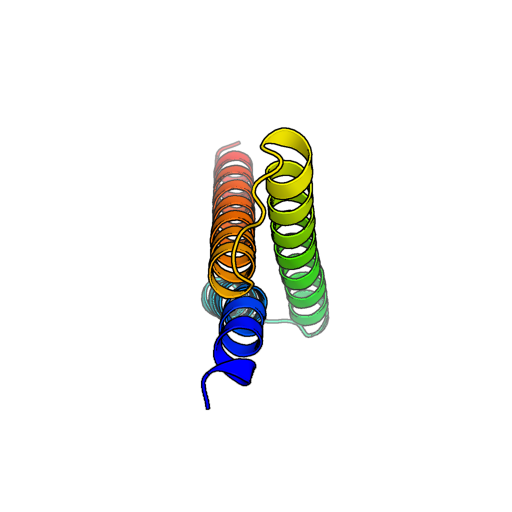678 C C . HIS A 1 92 ? -3.756 16.365 21.528 1.00 44.25 92 HIS A C 1
ATOM 680 O O . HIS A 1 92 ? -4.050 17.178 22.430 1.00 44.25 92 HIS A O 1
#

Organism: NCBI:txid49186

Sequence (92 aa):
MDDLLPSFITLGGFALPAAFLLYVTRPLSPATIAYLLVMAGLCLLGGLLFAAGTITVLSLKAPPLANSLLVLAGAMISLVIRQLWHLRLKTH

Radius of gyration: 14.84 Å; chains: 1; bounding box: 27×33×43 Å